Protein AF-A0A0R1YP29-F1 (afdb_monomer_lite)

Organism: NCBI:txid1423786

pLDDT: mean 79.57, std 19.16, range [34.28, 97.69]

Radius of gyration: 15.58 Å; chains: 1; bounding box: 34×17×47 Å

Structure (mmCIF, N/CA/C/O backbone):
data_AF-A0A0R1YP29-F1
#
_entry.id   AF-A0A0R1YP29-F1
#
loop_
_atom_site.group_PDB
_atom_site.id
_atom_site.type_symbol
_atom_site.label_atom_id
_atom_site.label_alt_id
_atom_site.label_comp_id
_atom_site.label_asym_id
_atom_site.label_entity_id
_atom_site.label_seq_id
_atom_site.pdbx_PDB_ins_code
_atom_site.Cartn_x
_atom_site.Cartn_y
_atom_site.Cartn_z
_atom_site.occupancy
_atom_site.B_iso_or_equiv
_atom_site.auth_seq_id
_atom_site.auth_comp_id
_atom_site.auth_asym_id
_atom_site.auth_atom_id
_atom_site.pdbx_PDB_model_num
ATOM 1 N N . MET A 1 1 ? -15.726 10.206 -37.462 1.00 34.28 1 MET A N 1
ATOM 2 C CA . MET A 1 1 ? -15.782 9.104 -36.478 1.00 34.28 1 MET A CA 1
ATOM 3 C C . MET A 1 1 ? -14.431 9.054 -35.791 1.00 34.28 1 MET A C 1
ATOM 5 O O . MET A 1 1 ? -13.427 9.143 -36.480 1.00 34.28 1 MET A O 1
ATOM 9 N N . ASN A 1 2 ? -14.434 9.060 -34.460 1.00 34.28 2 ASN A N 1
ATOM 10 C CA . ASN A 1 2 ? -13.269 9.227 -33.594 1.00 34.28 2 ASN A CA 1
ATOM 11 C C . ASN A 1 2 ? -12.544 7.882 -33.423 1.00 34.28 2 ASN A C 1
ATOM 13 O O . ASN A 1 2 ? -13.114 6.965 -32.837 1.00 34.28 2 ASN A O 1
ATOM 17 N N . THR A 1 3 ? -11.324 7.760 -33.936 1.00 55.69 3 THR A N 1
ATOM 18 C CA . THR A 1 3 ? -10.446 6.603 -33.725 1.00 55.69 3 THR A CA 1
ATOM 19 C C . THR A 1 3 ? -9.142 7.107 -33.122 1.00 55.69 3 THR A C 1
ATOM 21 O O . THR A 1 3 ? -8.387 7.798 -33.801 1.00 55.69 3 THR A O 1
ATOM 24 N N . ASN A 1 4 ? -8.916 6.819 -31.842 1.00 42.16 4 ASN A N 1
ATOM 25 C CA . ASN A 1 4 ? -7.755 6.047 -31.383 1.00 42.16 4 ASN A CA 1
ATOM 26 C C . ASN A 1 4 ? -7.610 6.170 -29.866 1.00 42.16 4 ASN A C 1
ATOM 28 O O . ASN A 1 4 ? -7.165 7.177 -29.318 1.00 42.16 4 ASN A O 1
ATOM 32 N N . SER A 1 5 ? -7.967 5.080 -29.194 1.00 46.84 5 SER A N 1
ATOM 33 C CA . SER A 1 5 ? -7.671 4.788 -27.793 1.00 46.84 5 SER A CA 1
ATOM 34 C C . SER A 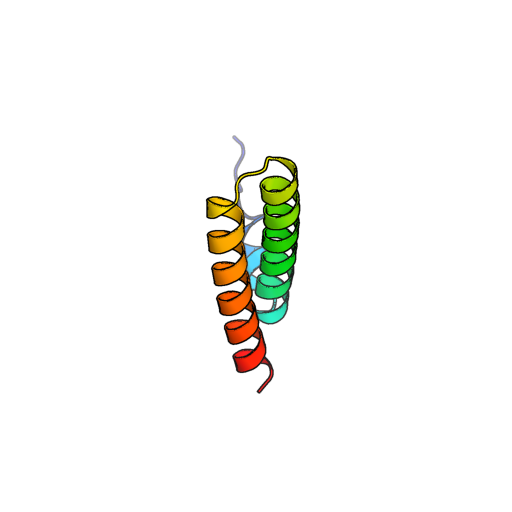1 5 ? -6.201 4.376 -27.598 1.00 46.84 5 SER A C 1
ATOM 36 O O . SER A 1 5 ? -5.921 3.447 -26.848 1.00 46.84 5 SER A O 1
ATOM 38 N N . ASP A 1 6 ? -5.253 5.062 -28.244 1.00 47.72 6 ASP A 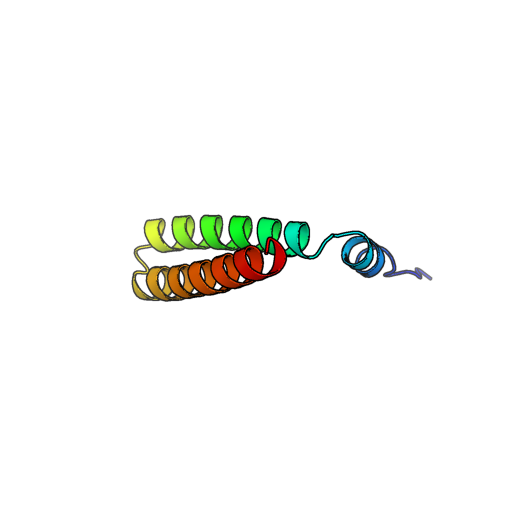N 1
ATOM 39 C CA . ASP A 1 6 ? -3.838 4.645 -28.275 1.00 47.72 6 ASP A CA 1
ATOM 40 C C . ASP A 1 6 ? -2.979 5.297 -27.173 1.00 47.72 6 ASP A C 1
ATOM 42 O O . ASP A 1 6 ? -1.801 4.984 -27.017 1.00 47.72 6 ASP A O 1
ATOM 46 N N . GLY A 1 7 ? -3.557 6.193 -26.366 1.00 43.34 7 GLY A N 1
ATOM 47 C CA . GLY A 1 7 ? -2.810 6.985 -25.380 1.00 43.34 7 GLY A CA 1
ATOM 48 C C . GLY A 1 7 ? -2.457 6.272 -24.069 1.00 43.34 7 GLY A C 1
ATOM 49 O O . GLY A 1 7 ? -1.649 6.792 -23.305 1.00 43.34 7 GLY A O 1
ATOM 50 N N . SER A 1 8 ? -3.041 5.106 -23.772 1.00 54.22 8 SER A N 1
ATOM 51 C CA . SER A 1 8 ? -2.858 4.453 -22.462 1.00 54.22 8 SER A CA 1
ATOM 52 C C . SER A 1 8 ? -1.848 3.308 -22.476 1.00 54.22 8 SER A C 1
ATOM 54 O O . SER A 1 8 ? -1.139 3.119 -21.493 1.00 54.22 8 SER A O 1
ATOM 56 N N . THR A 1 9 ? -1.728 2.568 -23.578 1.00 48.09 9 THR A N 1
ATOM 57 C CA . THR A 1 9 ? -0.813 1.420 -23.684 1.00 48.09 9 THR A CA 1
ATOM 58 C C . THR A 1 9 ? 0.629 1.845 -23.940 1.00 48.09 9 THR A C 1
ATOM 60 O O . THR A 1 9 ? 1.533 1.260 -23.357 1.00 48.09 9 THR A O 1
ATOM 63 N N . ALA A 1 10 ? 0.865 2.890 -24.740 1.00 47.22 10 ALA A N 1
ATOM 64 C CA . ALA A 1 10 ? 2.213 3.426 -24.958 1.00 47.22 10 ALA A CA 1
ATOM 65 C C . ALA A 1 10 ? 2.816 4.000 -23.663 1.00 47.22 10 ALA A C 1
ATOM 67 O O . ALA A 1 10 ? 3.966 3.724 -23.335 1.00 47.22 10 ALA A O 1
ATOM 68 N N . ALA A 1 11 ? 1.998 4.689 -22.858 1.00 54.22 11 ALA A N 1
ATOM 69 C CA . ALA A 1 11 ? 2.398 5.158 -21.532 1.00 54.22 11 ALA A CA 1
ATOM 70 C C . ALA A 1 11 ? 2.759 4.002 -20.578 1.00 54.22 11 ALA A C 1
ATOM 72 O O . ALA A 1 11 ? 3.644 4.158 -19.745 1.00 54.22 11 ALA A O 1
ATOM 73 N N . LEU A 1 12 ? 2.108 2.840 -20.717 1.00 50.28 12 LEU A N 1
ATOM 74 C CA . LEU A 1 12 ? 2.435 1.623 -19.965 1.00 50.28 12 LEU A CA 1
ATOM 75 C C . LEU A 1 12 ? 3.728 0.947 -20.457 1.00 50.28 12 LEU A C 1
ATOM 77 O O . LEU A 1 12 ? 4.422 0.342 -19.645 1.00 50.28 12 LEU A O 1
ATOM 81 N N . ILE A 1 13 ? 4.057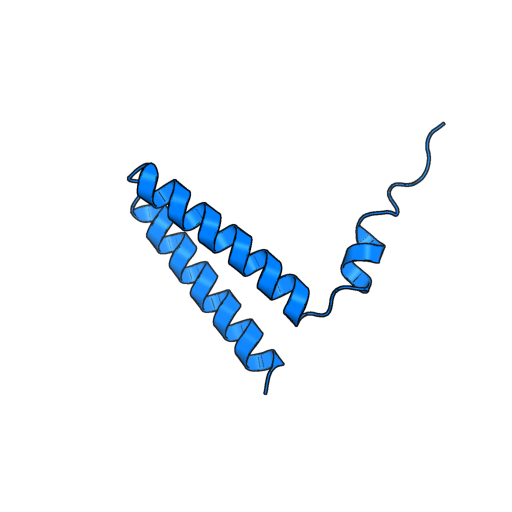 1.050 -21.750 1.00 53.88 13 ILE A N 1
ATOM 82 C CA . ILE A 1 13 ? 5.268 0.462 -22.356 1.00 53.88 13 ILE A CA 1
ATOM 83 C C . ILE A 1 13 ? 6.527 1.270 -21.994 1.00 53.88 13 ILE A C 1
ATOM 85 O O . ILE A 1 13 ? 7.579 0.681 -21.761 1.00 53.88 13 ILE A O 1
ATOM 89 N N . ASP A 1 14 ? 6.411 2.596 -21.870 1.00 56.59 14 ASP A N 1
ATOM 90 C CA . ASP A 1 14 ? 7.529 3.487 -21.513 1.00 56.59 14 ASP A CA 1
ATOM 91 C C . ASP A 1 14 ? 7.776 3.600 -19.997 1.00 56.59 14 ASP A C 1
ATOM 93 O O . ASP A 1 14 ? 8.745 4.225 -19.549 1.00 56.59 14 ASP A O 1
ATOM 97 N N . MET A 1 15 ? 6.909 3.017 -19.165 1.00 64.12 15 MET A N 1
ATOM 98 C CA . MET A 1 15 ? 7.123 2.981 -17.722 1.00 64.12 15 MET A CA 1
ATOM 99 C C . MET A 1 15 ? 7.998 1.789 -17.354 1.00 64.12 15 MET A C 1
ATOM 101 O O . MET A 1 15 ? 7.622 0.632 -17.527 1.00 64.12 15 MET A O 1
ATOM 105 N N . THR A 1 16 ? 9.159 2.070 -16.763 1.00 77.44 16 THR A N 1
ATOM 106 C CA . THR A 1 16 ? 9.964 1.015 -16.148 1.00 77.44 16 THR A CA 1
ATOM 107 C C . THR A 1 16 ? 9.125 0.275 -15.096 1.00 77.44 16 THR A C 1
ATOM 109 O O . THR A 1 16 ? 8.296 0.902 -14.424 1.00 77.44 16 THR A O 1
ATOM 112 N N . PRO A 1 17 ? 9.340 -1.036 -14.886 1.00 75.25 17 PRO A N 1
ATOM 113 C CA . PRO A 1 17 ? 8.642 -1.790 -13.843 1.00 75.25 17 PRO A CA 1
ATOM 114 C C . PRO A 1 17 ? 8.712 -1.114 -12.464 1.00 75.25 17 PRO A C 1
ATOM 116 O O . PRO A 1 17 ? 7.733 -1.098 -11.722 1.00 75.25 17 PRO A O 1
ATOM 119 N N . VAL A 1 18 ? 9.842 -0.466 -12.161 1.00 76.56 18 VAL A N 1
ATOM 120 C CA . VAL A 1 18 ? 10.033 0.336 -10.945 1.00 76.56 18 VAL A CA 1
ATOM 121 C C . VAL A 1 18 ? 9.058 1.517 -10.882 1.00 76.56 18 VAL A C 1
ATOM 123 O O . VAL A 1 18 ? 8.449 1.740 -9.841 1.00 76.56 18 VAL A O 1
ATOM 126 N N . LYS A 1 19 ? 8.850 2.251 -11.982 1.00 81.50 19 LYS A N 1
ATOM 127 C CA . LYS A 1 19 ? 7.908 3.380 -12.032 1.00 81.50 19 LYS A CA 1
ATOM 128 C C . LYS A 1 19 ? 6.453 2.926 -11.858 1.00 81.50 19 LYS A C 1
ATOM 130 O O . LYS A 1 19 ? 5.724 3.533 -11.083 1.00 81.50 19 LYS A O 1
ATOM 135 N N . ILE A 1 20 ? 6.048 1.825 -12.501 1.00 82.19 20 ILE A N 1
ATOM 136 C CA . ILE A 1 20 ? 4.692 1.253 -12.345 1.00 82.19 20 ILE A CA 1
ATOM 137 C C . ILE A 1 20 ? 4.419 0.883 -10.882 1.00 82.19 20 ILE A C 1
ATOM 139 O O . ILE A 1 20 ? 3.335 1.143 -10.349 1.00 82.19 20 ILE A O 1
ATOM 143 N N . LEU A 1 21 ? 5.403 0.275 -10.221 1.00 81.19 21 LEU A N 1
ATOM 144 C CA . LEU A 1 21 ? 5.276 -0.131 -8.826 1.00 81.19 21 LEU A CA 1
ATOM 145 C C . LEU A 1 21 ? 5.283 1.064 -7.867 1.00 81.19 21 LEU A C 1
ATOM 147 O O . LEU A 1 21 ? 4.507 1.057 -6.913 1.00 81.19 21 LEU A O 1
ATOM 151 N N . SER A 1 22 ? 6.085 2.098 -8.132 1.00 82.12 22 SER A N 1
ATOM 152 C CA . SER A 1 22 ? 6.079 3.346 -7.355 1.00 82.12 22 SER A CA 1
ATOM 153 C C . SER A 1 22 ? 4.725 4.059 -7.419 1.00 82.12 22 SER A C 1
ATOM 155 O O . SER A 1 22 ? 4.161 4.377 -6.372 1.00 82.12 22 SER A O 1
ATOM 157 N N . ASP A 1 23 ? 4.140 4.210 -8.611 1.00 87.25 23 ASP A N 1
ATOM 158 C CA . ASP A 1 23 ? 2.806 4.809 -8.780 1.00 87.25 23 ASP A CA 1
ATOM 159 C C . ASP A 1 23 ? 1.718 3.971 -8.086 1.00 87.25 23 ASP A C 1
ATOM 161 O O . ASP A 1 23 ? 0.745 4.490 -7.531 1.00 87.25 23 ASP A O 1
ATOM 165 N N . SER A 1 24 ? 1.871 2.645 -8.106 1.00 88.50 24 SER A N 1
ATOM 166 C CA . SER A 1 24 ? 0.968 1.734 -7.398 1.00 88.50 24 SER A CA 1
ATOM 167 C C . SER A 1 24 ? 1.083 1.893 -5.880 1.00 88.50 24 SER A C 1
ATOM 169 O O . SER A 1 24 ? 0.065 1.874 -5.188 1.00 88.50 24 SER A O 1
ATOM 171 N N . MET A 1 25 ? 2.296 2.094 -5.358 1.00 88.50 25 MET A N 1
ATOM 172 C CA . MET A 1 25 ? 2.535 2.325 -3.933 1.00 88.50 25 MET A CA 1
ATOM 173 C C . MET A 1 25 ? 1.909 3.637 -3.456 1.00 88.50 25 MET A C 1
ATOM 175 O O . MET A 1 25 ? 1.278 3.660 -2.401 1.00 88.50 25 MET A O 1
ATOM 179 N N . GLU A 1 26 ? 2.019 4.710 -4.243 1.00 91.56 26 GLU A N 1
ATOM 180 C CA . GLU A 1 26 ? 1.396 5.999 -3.919 1.00 91.56 26 GLU A CA 1
ATOM 181 C C . GLU A 1 26 ? -0.128 5.866 -3.786 1.00 91.56 26 GLU A C 1
ATOM 183 O O . GLU A 1 26 ? -0.716 6.301 -2.792 1.00 91.56 26 GLU A O 1
ATOM 188 N N . LYS A 1 27 ? -0.771 5.176 -4.735 1.00 93.31 27 LYS A N 1
ATOM 189 C CA . LYS A 1 27 ? -2.218 4.908 -4.692 1.00 93.31 27 LYS A CA 1
ATOM 190 C C . LYS A 1 27 ? -2.620 4.085 -3.469 1.00 93.31 27 LYS A C 1
ATOM 192 O O . LYS A 1 27 ? -3.653 4.356 -2.859 1.00 93.31 27 LYS A O 1
ATOM 197 N N . VAL A 1 28 ? -1.817 3.087 -3.094 1.00 94.44 28 VAL A N 1
ATOM 198 C CA . VAL A 1 28 ? -2.072 2.284 -1.890 1.00 94.44 28 VAL A CA 1
ATOM 199 C C . VAL A 1 28 ? -1.927 3.133 -0.626 1.00 94.44 28 VAL A C 1
ATOM 201 O O . VAL A 1 28 ? -2.792 3.056 0.242 1.00 94.44 28 VAL A O 1
ATOM 204 N N . ALA A 1 29 ? -0.912 3.996 -0.536 1.00 92.88 29 ALA A N 1
ATOM 205 C CA . ALA A 1 29 ? -0.732 4.898 0.602 1.00 92.88 29 ALA A CA 1
ATOM 206 C C . ALA A 1 29 ? -1.912 5.876 0.767 1.00 92.88 29 ALA A C 1
ATOM 208 O O . ALA A 1 29 ? -2.420 6.053 1.876 1.00 92.88 29 ALA A O 1
ATOM 209 N N . GLN A 1 30 ? -2.402 6.453 -0.335 1.00 96.19 30 GLN A N 1
ATOM 210 C CA . GLN A 1 30 ? -3.601 7.299 -0.329 1.00 96.19 30 GLN A CA 1
ATOM 211 C C . GLN A 1 30 ? -4.838 6.523 0.149 1.00 96.19 30 GLN A C 1
ATOM 213 O O . GLN A 1 30 ? -5.578 7.006 1.006 1.00 96.19 30 GLN A O 1
ATOM 218 N N . ALA A 1 31 ? -5.033 5.297 -0.343 1.00 95.88 31 ALA A N 1
ATOM 219 C CA . ALA A 1 31 ? -6.149 4.450 0.066 1.00 95.88 31 ALA A CA 1
ATOM 220 C C . ALA A 1 31 ? -6.080 4.050 1.552 1.00 95.88 31 ALA A C 1
ATOM 222 O O . ALA A 1 31 ? -7.120 3.979 2.203 1.00 95.88 31 ALA A O 1
ATOM 223 N N . ILE A 1 32 ? -4.879 3.807 2.096 1.00 94.75 32 ILE A N 1
ATOM 224 C CA . ILE A 1 32 ? -4.676 3.530 3.529 1.00 94.75 32 ILE A CA 1
ATOM 225 C C . ILE A 1 32 ? -5.096 4.742 4.353 1.00 94.75 32 ILE A C 1
ATOM 227 O O . ILE A 1 32 ? -5.859 4.592 5.303 1.00 94.75 32 ILE A O 1
ATOM 231 N N . SER A 1 33 ? -4.627 5.935 3.973 1.00 96.12 33 SER A N 1
ATOM 232 C CA . SER A 1 33 ? -4.983 7.187 4.648 1.00 96.12 33 SER A CA 1
ATOM 233 C C . SER A 1 33 ? -6.498 7.396 4.663 1.00 96.12 33 SER A C 1
ATOM 235 O O . SER A 1 33 ? -7.080 7.670 5.710 1.00 96.12 33 SER A O 1
ATOM 237 N N . GLN A 1 34 ? -7.164 7.173 3.527 1.00 97.69 34 GLN A N 1
ATOM 238 C CA . GLN A 1 34 ? -8.616 7.289 3.437 1.00 97.69 34 GLN A CA 1
ATOM 239 C C . GLN A 1 34 ? -9.342 6.259 4.313 1.00 97.69 34 GLN A C 1
ATOM 241 O O . GLN A 1 34 ? -10.178 6.643 5.120 1.00 97.69 34 GLN A O 1
ATOM 246 N N . ALA A 1 35 ? -8.977 4.976 4.233 1.00 97.06 35 ALA A N 1
ATOM 247 C CA . ALA A 1 35 ? -9.593 3.932 5.055 1.00 97.06 35 ALA A CA 1
ATOM 248 C C . ALA A 1 35 ? -9.377 4.161 6.564 1.00 97.06 35 ALA A C 1
ATOM 250 O O . ALA A 1 35 ? -10.264 3.872 7.364 1.00 97.06 35 ALA A O 1
ATOM 251 N N . ALA A 1 3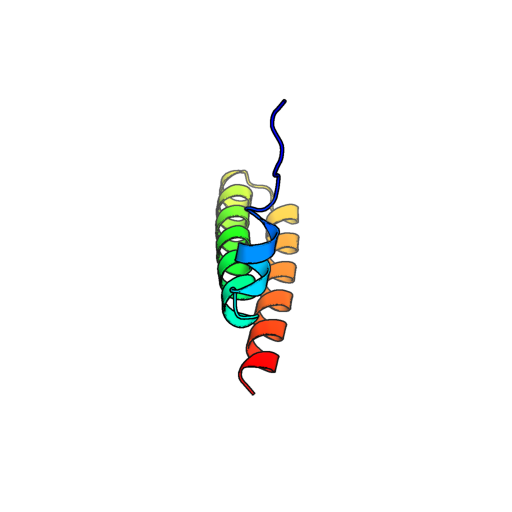6 ? -8.225 4.714 6.956 1.00 95.62 36 ALA A N 1
ATOM 252 C CA . ALA A 1 36 ? -7.950 5.086 8.339 1.00 95.62 36 ALA A CA 1
ATOM 253 C C . ALA A 1 36 ? -8.836 6.252 8.805 1.00 95.62 36 ALA A C 1
ATOM 255 O O . ALA A 1 36 ? -9.385 6.189 9.904 1.00 95.62 36 ALA A O 1
ATOM 256 N N . ASN A 1 37 ? -9.021 7.274 7.962 1.00 97.44 37 ASN A N 1
ATOM 257 C CA . ASN A 1 37 ? -9.926 8.392 8.245 1.00 97.44 37 ASN A CA 1
ATOM 258 C C . ASN A 1 37 ? -11.391 7.941 8.340 1.00 97.44 37 ASN A C 1
ATOM 260 O O . ASN A 1 37 ? -12.134 8.455 9.172 1.00 97.44 37 ASN A O 1
ATOM 264 N N . ASP A 1 38 ? -11.783 6.950 7.538 1.00 97.38 38 ASP A N 1
ATOM 265 C CA . ASP A 1 38 ? -13.127 6.365 7.541 1.00 97.38 38 ASP A CA 1
ATOM 266 C C . ASP A 1 38 ? -13.354 5.387 8.718 1.00 97.38 38 ASP A C 1
ATOM 268 O O . ASP A 1 38 ? -14.469 4.909 8.926 1.00 97.38 38 ASP A O 1
ATOM 272 N N . GLY A 1 39 ? -12.311 5.067 9.498 1.00 96.94 39 GLY A N 1
ATOM 273 C CA . GLY A 1 39 ? -12.373 4.097 10.597 1.00 96.94 39 GLY A CA 1
ATOM 274 C C . GLY A 1 39 ? -12.484 2.632 10.147 1.00 96.94 39 GLY A C 1
ATOM 275 O O . GLY A 1 39 ? -12.754 1.753 10.968 1.00 96.94 39 GLY A O 1
ATOM 276 N N . ASP A 1 40 ? -12.255 2.343 8.864 1.00 97.69 40 ASP A N 1
ATOM 277 C CA . ASP A 1 40 ? -12.358 1.006 8.275 1.00 97.69 40 ASP A CA 1
ATOM 278 C C . ASP A 1 40 ? -11.065 0.204 8.498 1.00 97.69 40 ASP A C 1
ATOM 280 O O . ASP A 1 40 ? -10.199 0.066 7.628 1.00 97.69 40 ASP A O 1
ATOM 284 N N . GLN A 1 41 ? -10.928 -0.336 9.710 1.00 94.88 41 GLN A N 1
ATOM 285 C CA . GLN A 1 41 ? -9.744 -1.093 10.125 1.00 94.88 41 GLN A CA 1
ATOM 286 C C . GLN A 1 41 ? -9.465 -2.320 9.246 1.00 94.88 41 GLN A C 1
ATOM 288 O O . GLN A 1 41 ? -8.304 -2.625 8.971 1.00 94.88 41 GLN A O 1
ATOM 293 N N . GLN A 1 42 ? -10.502 -3.028 8.784 1.00 96.69 42 GLN A N 1
ATOM 294 C CA . GLN A 1 42 ? -10.313 -4.212 7.940 1.00 96.69 42 GLN A CA 1
ATOM 295 C C . GLN A 1 42 ? -9.704 -3.830 6.595 1.00 96.69 42 GLN A C 1
ATOM 297 O O . GLN A 1 42 ? -8.765 -4.479 6.125 1.00 96.69 42 GLN A O 1
ATOM 302 N N . ARG A 1 43 ? -10.197 -2.749 5.991 1.00 95.62 43 ARG A N 1
ATOM 303 C CA . ARG A 1 43 ? -9.664 -2.246 4.730 1.00 95.62 43 ARG A CA 1
ATOM 304 C C . ARG A 1 43 ? -8.250 -1.696 4.882 1.00 95.62 43 ARG A C 1
ATOM 306 O O . ARG A 1 43 ? -7.432 -1.932 3.996 1.00 95.62 43 ARG A O 1
ATOM 313 N N . VAL A 1 44 ? -7.927 -1.045 6.003 1.00 96.31 44 VAL A N 1
ATOM 314 C CA . VAL A 1 44 ? -6.546 -0.635 6.317 1.00 96.31 44 VAL A CA 1
ATOM 315 C C . VAL A 1 44 ? -5.604 -1.842 6.313 1.00 96.31 44 VAL A C 1
ATOM 317 O O . VAL A 1 44 ? -4.592 -1.806 5.615 1.00 96.31 44 VAL A O 1
ATOM 320 N N . ILE A 1 45 ? -5.946 -2.929 7.017 1.00 96.50 45 ILE A N 1
ATOM 321 C CA . ILE A 1 45 ? -5.110 -4.144 7.081 1.00 96.50 45 ILE A CA 1
ATOM 322 C C . ILE A 1 45 ? -4.885 -4.726 5.678 1.00 96.50 45 ILE A C 1
ATOM 324 O O . ILE A 1 45 ? -3.745 -4.946 5.274 1.00 96.50 45 ILE A O 1
ATOM 328 N N . GLN A 1 46 ? -5.952 -4.882 4.889 1.00 96.50 46 GLN A N 1
ATOM 329 C CA . GL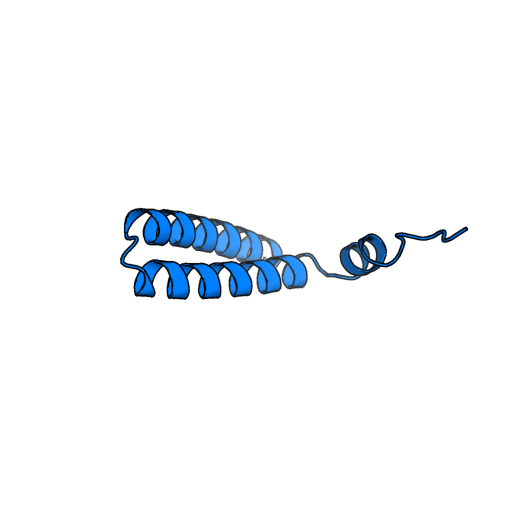N A 1 46 ? -5.847 -5.406 3.521 1.00 96.50 46 GLN A CA 1
ATOM 330 C C . GLN A 1 46 ? -4.955 -4.545 2.616 1.00 96.50 46 GLN A C 1
ATOM 332 O O . GLN A 1 46 ? -4.258 -5.062 1.741 1.00 96.50 46 GLN A O 1
ATOM 337 N N . LEU A 1 47 ? -4.995 -3.222 2.780 1.00 96.38 47 LEU A N 1
ATOM 338 C CA . LEU A 1 47 ? -4.177 -2.305 1.993 1.00 96.38 47 LEU A CA 1
ATOM 339 C C . LEU A 1 47 ? -2.706 -2.328 2.427 1.00 96.38 47 LEU A C 1
ATOM 341 O O . LEU A 1 47 ? -1.828 -2.254 1.568 1.00 96.38 47 LEU A O 1
ATOM 345 N N . VAL A 1 48 ? -2.427 -2.500 3.721 1.00 93.62 48 VAL A N 1
ATOM 346 C CA . VAL A 1 48 ? -1.062 -2.691 4.234 1.00 93.62 48 VAL A CA 1
ATOM 347 C C . VAL A 1 48 ? -0.438 -3.974 3.673 1.00 93.62 48 VAL A C 1
ATOM 349 O O . VAL A 1 48 ? 0.695 -3.932 3.193 1.00 93.62 48 VAL A O 1
ATOM 352 N N . ASP 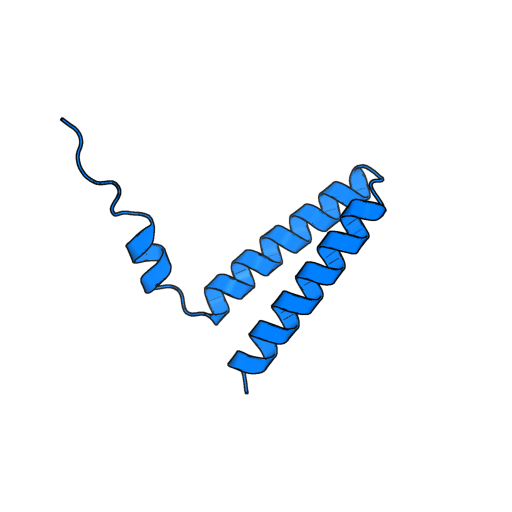A 1 49 ? -1.176 -5.085 3.621 1.00 95.06 49 ASP A N 1
ATOM 353 C CA . ASP A 1 49 ? -0.683 -6.343 3.032 1.00 95.06 49 ASP A CA 1
ATOM 354 C C . ASP A 1 49 ? -0.350 -6.196 1.535 1.00 95.06 49 ASP A C 1
ATOM 356 O O . ASP A 1 49 ? 0.656 -6.714 1.027 1.00 95.06 49 ASP A O 1
ATOM 360 N N . ARG A 1 50 ? -1.170 -5.428 0.805 1.00 92.12 50 ARG A N 1
ATOM 361 C CA . ARG A 1 50 ? -0.898 -5.076 -0.599 1.00 92.12 50 ARG A CA 1
ATOM 362 C C . ARG A 1 50 ? 0.358 -4.216 -0.731 1.00 92.12 50 ARG A C 1
ATOM 364 O O . ARG A 1 50 ? 1.162 -4.474 -1.627 1.00 92.12 50 ARG A O 1
ATOM 371 N N . ALA A 1 51 ? 0.561 -3.246 0.163 1.00 91.44 51 ALA A N 1
ATOM 372 C CA . ALA A 1 51 ? 1.771 -2.426 0.192 1.00 91.44 51 ALA A CA 1
ATOM 373 C C . ALA A 1 51 ? 3.026 -3.282 0.430 1.00 91.44 51 ALA A C 1
ATOM 375 O O . ALA A 1 51 ? 4.019 -3.134 -0.280 1.00 91.44 51 ALA A O 1
ATOM 376 N N . GLN A 1 52 ? 2.976 -4.243 1.358 1.00 91.06 52 GLN A N 1
ATOM 377 C CA . GLN A 1 52 ? 4.092 -5.166 1.603 1.00 91.06 52 GLN A CA 1
ATOM 378 C C . GLN A 1 52 ? 4.431 -6.006 0.364 1.00 91.06 52 GLN A C 1
ATOM 380 O O . GLN A 1 52 ? 5.604 -6.169 0.018 1.00 91.06 52 GLN A O 1
ATOM 385 N N . SER A 1 53 ? 3.410 -6.502 -0.337 1.00 91.88 53 SER A N 1
ATOM 386 C CA . SER A 1 53 ? 3.588 -7.283 -1.567 1.00 91.88 53 SER A CA 1
ATOM 387 C C . SER A 1 53 ? 4.239 -6.458 -2.684 1.00 91.88 53 SER A C 1
ATOM 389 O O . SER A 1 53 ? 5.152 -6.940 -3.357 1.00 91.88 53 SER A O 1
ATOM 391 N N . LEU A 1 54 ? 3.825 -5.197 -2.843 1.00 88.50 54 LEU A N 1
ATOM 392 C CA . LEU A 1 54 ? 4.429 -4.265 -3.799 1.00 88.50 54 LEU A CA 1
ATOM 393 C C . LEU A 1 54 ? 5.882 -3.939 -3.439 1.00 88.50 54 LEU A C 1
ATOM 395 O O . LEU A 1 54 ? 6.748 -3.989 -4.308 1.00 88.50 54 LEU A O 1
ATOM 399 N N . LEU A 1 55 ? 6.175 -3.668 -2.164 1.00 86.38 55 LEU A N 1
ATOM 400 C CA . LEU A 1 55 ? 7.538 -3.388 -1.704 1.00 86.38 55 LEU A CA 1
ATOM 401 C C . LEU A 1 55 ? 8.472 -4.574 -1.970 1.00 86.38 55 LEU A C 1
ATOM 403 O O . LEU A 1 55 ? 9.599 -4.389 -2.428 1.00 86.38 55 LEU A O 1
ATOM 407 N N . LYS A 1 56 ? 7.986 -5.799 -1.744 1.00 88.38 56 LYS A N 1
ATOM 408 C CA . LYS A 1 56 ? 8.725 -7.022 -2.069 1.00 88.38 56 LYS A CA 1
ATOM 409 C C . LYS A 1 56 ? 9.032 -7.117 -3.565 1.00 88.38 56 LYS A C 1
ATOM 411 O O . LYS A 1 56 ? 10.156 -7.453 -3.926 1.00 88.38 56 LYS A O 1
ATOM 416 N N . ALA A 1 57 ? 8.069 -6.795 -4.429 1.00 85.38 57 ALA A N 1
ATOM 417 C CA . ALA A 1 57 ? 8.278 -6.789 -5.877 1.00 85.38 57 ALA A CA 1
ATOM 418 C C . ALA A 1 57 ? 9.318 -5.738 -6.310 1.00 85.38 57 ALA A C 1
ATOM 420 O O . ALA A 1 57 ? 10.208 -6.056 -7.093 1.00 85.38 57 ALA A O 1
ATOM 421 N N . ILE A 1 58 ? 9.263 -4.522 -5.749 1.00 80.06 58 ILE A N 1
ATOM 422 C CA . ILE A 1 58 ? 10.266 -3.467 -5.994 1.00 80.06 58 ILE A CA 1
ATOM 423 C C . ILE A 1 58 ? 11.656 -3.938 -5.555 1.00 80.06 58 ILE A C 1
ATOM 425 O O . ILE A 1 58 ? 12.630 -3.766 -6.282 1.00 80.06 58 ILE A O 1
ATOM 429 N N . SER A 1 59 ? 11.753 -4.560 -4.377 1.00 81.75 59 SER A N 1
ATOM 430 C CA . SER A 1 59 ? 13.027 -5.047 -3.847 1.00 81.75 59 SER A CA 1
ATOM 431 C C . SER A 1 59 ? 13.664 -6.120 -4.729 1.00 81.75 59 SER A C 1
ATOM 433 O O . SER A 1 59 ? 14.882 -6.118 -4.853 1.00 81.75 59 SER A O 1
ATOM 435 N N . LEU A 1 60 ? 12.877 -7.002 -5.354 1.00 84.12 60 LEU A N 1
ATOM 436 C CA . LEU A 1 60 ? 13.389 -8.021 -6.280 1.00 84.12 60 LEU A CA 1
ATOM 437 C C . LEU A 1 60 ? 13.880 -7.435 -7.610 1.00 84.12 60 LEU A C 1
ATOM 439 O O . LEU A 1 60 ? 14.746 -8.025 -8.239 1.00 84.12 60 LEU A O 1
ATOM 443 N N . LEU A 1 61 ? 13.333 -6.297 -8.044 1.00 78.12 61 LEU A N 1
ATOM 444 C CA . LEU A 1 61 ? 13.750 -5.621 -9.279 1.00 78.12 61 LEU A CA 1
ATOM 445 C C . LEU A 1 61 ? 15.010 -4.765 -9.108 1.00 78.12 61 LEU A C 1
ATOM 447 O O . LEU A 1 61 ? 15.666 -4.455 -10.096 1.00 78.12 61 LEU A O 1
ATOM 451 N N . ASN A 1 62 ? 15.317 -4.362 -7.874 1.00 64.44 62 ASN A N 1
ATOM 452 C CA . ASN A 1 62 ? 16.508 -3.583 -7.530 1.00 64.44 62 ASN A CA 1
ATOM 453 C C . ASN A 1 62 ? 17.700 -4.459 -7.078 1.00 64.44 62 ASN A C 1
ATOM 455 O O . ASN A 1 62 ? 18.698 -3.904 -6.617 1.00 64.44 62 ASN A O 1
ATOM 459 N N . GLN A 1 63 ? 17.579 -5.791 -7.150 1.00 59.25 63 GLN A N 1
ATOM 460 C CA . GLN A 1 63 ? 18.665 -6.761 -6.921 1.00 59.25 63 GLN A CA 1
ATOM 461 C C . GLN A 1 63 ? 19.415 -7.049 -8.220 1.00 59.25 63 GLN A C 1
ATOM 463 O O . GLN A 1 63 ? 20.651 -7.215 -8.136 1.00 59.25 63 GLN A O 1
#

Secondary structure (DSSP, 8-state):
------TTHHHHHSS-HHHHHHHHHHHHHHHHHHHHHTT-HHHHHHHHHHHHHHHHHHHHHT-

Sequence (63 aa):
MNTNSDGSTAALIDMTPVKILSDSMEKVAQAISQAANDGDQQRVIQLVDRAQSLLKAISLLNQ

Foldseek 3Di:
DDDDPPPPVVVVVPQDPLRVLVVVLVVLVVQLVVCVVVVVVVSNVVSVVVNVVSVVVNVVVVD